Protein AF-A0A4P6MEB3-F1 (afdb_monomer)

Mean predicted aligned error: 4.89 Å

Foldseek 3Di:
DDDDPCVPDCDPVNVVVVLLVVQLVVLVVLLVVVLCVQDNPVLLVVLVVCVVVVNDDPVLVVLVVLSVVQNVQSVVLSVVSSVPSPDPSVDPVSGDDRDPCRNVSSVVD

Solvent-accessible surface area (backbone atoms only — not comparable to full-atom values): 6319 Å² total; per-residue (Å²): 134,84,79,78,66,72,92,71,62,82,46,76,62,60,54,51,53,49,51,51,52,52,49,38,52,50,38,53,52,48,44,50,50,59,46,45,75,52,61,29,71,67,31,51,50,40,49,51,49,34,52,74,74,63,69,53,50,74,68,52,52,53,28,51,51,48,43,53,53,46,53,56,50,41,54,50,45,39,56,54,43,53,75,32,93,83,55,60,74,84,44,72,88,62,50,77,76,82,54,80,60,31,60,64,54,35,76,75,63

Radius of gyration: 20.82 Å; Cα contacts (8 Å, |Δi|>4): 71; chains: 1; bounding box: 38×26×74 Å

pLDDT: mean 94.28, std 9.89, range [41.19, 98.75]

Secondary structure (DSSP, 8-state):
-----GGG---HHHHHHHHHHHHHHHHHHHHHHHHHTTS-HHHHHHHHHHHHHT-S-HHHHHHHHHHHHHHHHHHHHHHHHHH-TT--TTSGGGSPPPPTTHHHHHHT-

Structure (mmCIF, N/CA/C/O backbone):
data_AF-A0A4P6MEB3-F1
#
_entry.id   AF-A0A4P6MEB3-F1
#
loop_
_atom_site.group_PDB
_atom_site.id
_atom_site.type_symbol
_atom_site.label_atom_id
_atom_site.label_alt_id
_atom_site.label_comp_id
_atom_site.label_asym_id
_atom_site.label_entity_id
_atom_site.label_seq_id
_atom_site.pdbx_PDB_ins_code
_atom_site.Cartn_x
_atom_site.Cartn_y
_atom_site.Cartn_z
_atom_site.occupancy
_atom_site.B_iso_or_equiv
_atom_site.auth_seq_id
_atom_site.auth_comp_id
_atom_site.auth_asym_id
_atom_site.auth_atom_id
_atom_site.pdbx_PDB_model_num
ATOM 1 N N . MET A 1 1 ? 20.996 3.041 -53.534 1.00 41.19 1 MET A N 1
ATOM 2 C CA . MET A 1 1 ? 21.671 2.698 -52.266 1.00 41.19 1 MET A CA 1
ATOM 3 C C . MET A 1 1 ? 20.786 3.224 -51.156 1.00 41.19 1 MET A C 1
ATOM 5 O O . MET A 1 1 ? 20.569 4.426 -51.113 1.00 41.19 1 MET A O 1
ATOM 9 N N . SER A 1 2 ? 20.165 2.338 -50.377 1.00 60.28 2 SER A N 1
ATOM 10 C CA . SER A 1 2 ? 19.312 2.751 -49.258 1.00 60.28 2 SER A CA 1
ATOM 11 C 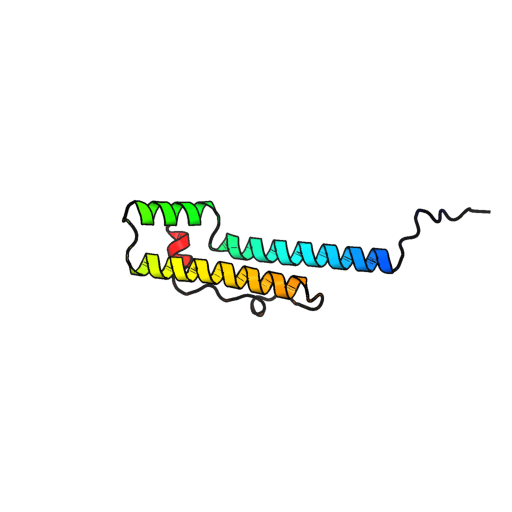C . SER A 1 2 ? 20.225 3.224 -48.130 1.00 60.28 2 SER A C 1
ATOM 13 O O . SER A 1 2 ? 21.015 2.426 -47.631 1.00 60.28 2 SER A O 1
ATOM 15 N N . ASN A 1 3 ? 20.162 4.507 -47.774 1.00 60.47 3 ASN A N 1
ATOM 16 C CA . ASN A 1 3 ? 20.802 5.006 -46.560 1.00 60.47 3 ASN A CA 1
ATOM 17 C C . ASN A 1 3 ? 20.048 4.409 -45.371 1.00 60.47 3 ASN A C 1
ATOM 19 O O . ASN A 1 3 ? 18.851 4.644 -45.223 1.00 60.47 3 ASN A O 1
ATOM 23 N N . ILE A 1 4 ? 20.737 3.599 -44.569 1.00 71.19 4 ILE A N 1
ATOM 24 C CA . ILE A 1 4 ? 20.243 3.207 -43.250 1.00 71.19 4 ILE A CA 1
ATOM 25 C C . ILE A 1 4 ? 20.212 4.480 -42.405 1.00 71.19 4 ILE A C 1
ATOM 27 O O . ILE A 1 4 ? 21.211 5.195 -42.326 1.00 71.19 4 ILE A O 1
ATOM 31 N N . ASP A 1 5 ? 19.057 4.771 -41.818 1.00 68.00 5 ASP A N 1
ATOM 32 C CA . ASP A 1 5 ? 18.892 5.861 -40.867 1.00 68.00 5 ASP A CA 1
ATOM 33 C C . ASP A 1 5 ? 19.422 5.404 -39.501 1.00 68.00 5 ASP A C 1
ATOM 35 O O . ASP A 1 5 ? 18.766 4.661 -38.768 1.00 68.00 5 ASP A O 1
ATOM 39 N N . PHE A 1 6 ? 20.664 5.781 -39.202 1.00 64.94 6 PHE A N 1
ATOM 40 C CA . PHE A 1 6 ? 21.346 5.418 -37.959 1.00 64.94 6 PHE A CA 1
ATOM 41 C C . PHE A 1 6 ? 20.730 6.093 -36.723 1.00 64.94 6 PHE A C 1
ATOM 43 O O . PHE A 1 6 ? 21.010 5.651 -35.612 1.00 64.94 6 PHE A O 1
ATOM 50 N N . ASP A 1 7 ? 19.854 7.088 -36.907 1.00 65.12 7 ASP A N 1
ATOM 51 C CA . ASP A 1 7 ? 19.098 7.735 -35.826 1.00 65.12 7 ASP A CA 1
ATOM 52 C C . ASP A 1 7 ? 17.989 6.815 -35.268 1.00 65.12 7 ASP A C 1
ATOM 54 O O . ASP A 1 7 ? 17.519 6.989 -34.147 1.00 65.12 7 ASP A O 1
ATOM 58 N N . GLN A 1 8 ? 17.606 5.766 -36.013 1.00 67.19 8 GLN A N 1
ATOM 59 C CA . GLN A 1 8 ? 16.627 4.754 -35.583 1.00 67.19 8 GLN A CA 1
ATOM 60 C C . GLN A 1 8 ? 17.261 3.468 -35.030 1.00 67.19 8 GLN A C 1
ATOM 62 O O . GLN A 1 8 ? 16.574 2.461 -34.820 1.00 67.19 8 GLN A O 1
ATOM 67 N N . MET A 1 9 ? 18.575 3.460 -34.799 1.00 76.38 9 MET A N 1
ATOM 68 C CA . MET A 1 9 ? 19.275 2.272 -34.320 1.00 76.38 9 MET A CA 1
ATOM 69 C C . MET A 1 9 ? 19.081 2.092 -32.807 1.00 76.38 9 MET A C 1
ATOM 71 O O . MET A 1 9 ? 19.878 2.569 -32.009 1.00 76.38 9 MET A O 1
ATOM 75 N N . VAL A 1 10 ? 18.040 1.354 -32.405 1.00 81.56 10 VAL A N 1
ATOM 76 C CA . VAL A 1 10 ? 17.857 0.942 -31.002 1.00 81.56 10 VAL A CA 1
ATOM 77 C C . VAL A 1 10 ? 18.976 -0.017 -30.606 1.00 81.56 10 VAL A C 1
ATOM 79 O O . VAL A 1 10 ? 19.055 -1.150 -31.100 1.00 81.56 10 VAL A O 1
ATOM 82 N N . THR A 1 11 ? 19.827 0.422 -29.687 1.00 88.56 11 THR A N 1
ATOM 83 C CA . THR A 1 11 ? 20.961 -0.360 -29.203 1.00 88.56 11 THR A CA 1
ATOM 84 C C . THR A 1 11 ? 20.518 -1.432 -28.203 1.00 88.56 11 THR A C 1
ATOM 86 O O . THR A 1 11 ? 19.395 -1.442 -27.691 1.00 88.56 11 THR A O 1
ATOM 89 N N . ALA A 1 12 ? 21.411 -2.380 -27.907 1.00 88.38 12 ALA A N 1
ATOM 90 C CA . ALA A 1 12 ? 21.182 -3.333 -26.823 1.00 88.38 12 ALA A CA 1
ATOM 91 C C . ALA A 1 12 ? 21.067 -2.629 -25.457 1.00 88.38 12 ALA A C 1
ATOM 93 O O . ALA A 1 12 ? 20.307 -3.090 -24.607 1.00 88.38 12 ALA A O 1
ATOM 94 N N . GLN A 1 13 ? 21.768 -1.503 -25.278 1.00 88.06 13 GLN A N 1
ATOM 95 C CA . GLN A 1 13 ? 21.704 -0.699 -24.061 1.00 88.06 13 GLN A CA 1
ATOM 96 C C . GLN A 1 13 ? 20.334 -0.031 -23.909 1.00 88.06 13 GLN A C 1
ATOM 98 O O . GLN A 1 13 ? 19.714 -0.176 -22.862 1.00 88.06 13 GLN A O 1
ATOM 103 N N . ASP A 1 14 ? 19.800 0.575 -24.975 1.00 91.88 14 ASP A N 1
ATOM 104 C CA . ASP A 1 14 ? 18.475 1.219 -24.938 1.00 91.88 14 ASP A CA 1
ATOM 105 C C . ASP A 1 14 ? 17.370 0.224 -24.549 1.00 91.88 14 ASP A C 1
ATOM 107 O O . ASP A 1 14 ? 16.438 0.547 -23.810 1.00 91.88 14 ASP A O 1
ATOM 111 N N . LYS A 1 15 ? 17.484 -1.025 -25.021 1.00 91.38 15 LYS A N 1
ATOM 112 C CA . LYS A 1 15 ? 16.562 -2.106 -24.642 1.00 91.38 15 LYS A CA 1
ATOM 113 C C . LYS A 1 15 ? 16.697 -2.483 -23.169 1.00 91.38 15 LYS A C 1
ATOM 115 O O . LYS A 1 15 ? 15.678 -2.717 -22.523 1.00 91.38 15 LYS A O 1
ATOM 120 N N . ALA A 1 16 ? 17.922 -2.558 -22.653 1.00 92.12 16 ALA A N 1
ATOM 121 C CA . ALA A 1 16 ? 18.179 -2.878 -21.252 1.00 92.12 16 ALA A CA 1
ATOM 122 C C . ALA A 1 16 ? 17.656 -1.774 -20.318 1.00 92.12 16 ALA A C 1
ATOM 124 O O . ALA A 1 16 ? 16.964 -2.077 -19.347 1.00 92.12 16 ALA A O 1
ATOM 125 N N . ASP A 1 17 ? 17.895 -0.508 -20.659 1.00 93.56 17 ASP A N 1
ATOM 126 C CA . ASP A 1 17 ? 17.431 0.645 -19.882 1.00 93.56 17 ASP A CA 1
ATOM 127 C C . ASP A 1 17 ? 15.903 0.723 -19.865 1.00 93.56 17 ASP A C 1
ATOM 129 O O . ASP A 1 17 ? 15.290 0.919 -18.811 1.00 93.56 17 ASP A O 1
ATOM 133 N N . LYS A 1 18 ? 15.264 0.482 -21.017 1.00 94.69 18 LYS A N 1
ATOM 134 C CA . LYS A 1 18 ? 13.806 0.392 -21.093 1.00 94.69 18 LYS A CA 1
ATOM 135 C C . LYS A 1 18 ? 13.257 -0.762 -20.254 1.00 94.69 18 LYS A C 1
ATOM 137 O O . LYS A 1 18 ? 12.294 -0.558 -19.520 1.00 94.69 18 LYS A O 1
ATOM 142 N N . ALA A 1 19 ? 13.855 -1.950 -20.334 1.00 94.19 19 ALA A N 1
ATOM 143 C CA . ALA A 1 19 ? 13.416 -3.098 -19.543 1.00 94.19 19 ALA A CA 1
ATOM 144 C C . ALA A 1 19 ? 13.537 -2.831 -18.034 1.00 94.19 19 ALA A C 1
ATOM 146 O O . ALA A 1 19 ? 12.627 -3.164 -17.276 1.00 94.19 19 ALA A O 1
ATOM 147 N N . ALA A 1 20 ? 14.616 -2.172 -17.602 1.00 94.69 20 ALA A N 1
ATOM 148 C CA . ALA A 1 20 ? 14.785 -1.753 -16.216 1.00 94.69 20 ALA A CA 1
ATOM 149 C C . ALA A 1 20 ? 13.712 -0.734 -15.797 1.00 94.69 20 ALA A C 1
ATOM 151 O O . ALA A 1 20 ? 13.086 -0.896 -14.752 1.00 94.69 20 ALA A O 1
ATOM 152 N N . ALA A 1 21 ? 13.440 0.284 -16.619 1.00 96.56 21 ALA A N 1
ATOM 153 C CA . ALA A 1 21 ? 12.396 1.268 -16.338 1.00 96.56 21 ALA A CA 1
ATOM 154 C C . ALA A 1 21 ? 10.997 0.629 -16.243 1.00 96.56 21 ALA A C 1
ATOM 156 O O . ALA A 1 21 ? 10.245 0.927 -15.309 1.00 96.56 21 ALA A O 1
ATOM 157 N N . ASP A 1 22 ? 10.674 -0.279 -17.167 1.00 96.62 22 ASP A N 1
ATOM 158 C CA . ASP A 1 22 ? 9.405 -1.008 -17.191 1.00 96.62 22 ASP A CA 1
ATOM 159 C C . ASP A 1 22 ? 9.259 -1.904 -15.942 1.00 96.62 22 ASP A C 1
ATOM 161 O O . ASP A 1 22 ? 8.194 -1.917 -15.321 1.00 96.62 22 ASP A O 1
ATOM 165 N N . HIS A 1 23 ? 10.332 -2.584 -15.510 1.00 96.75 23 HIS A N 1
ATOM 166 C CA . HIS A 1 23 ? 10.360 -3.363 -14.261 1.00 96.75 23 HIS A CA 1
ATOM 167 C C . HIS A 1 23 ? 10.055 -2.491 -13.042 1.00 96.75 23 HIS A C 1
ATOM 169 O O . HIS A 1 23 ? 9.144 -2.784 -12.268 1.00 96.75 23 HIS A O 1
ATOM 175 N N . ILE A 1 24 ? 10.764 -1.368 -12.900 1.00 98.12 24 ILE A N 1
ATOM 176 C CA . ILE A 1 24 ? 10.586 -0.441 -11.774 1.00 98.12 24 ILE A CA 1
ATOM 177 C C . ILE A 1 24 ? 9.141 0.065 -11.713 1.00 98.12 24 ILE A C 1
ATOM 179 O O . ILE A 1 24 ? 8.548 0.126 -10.632 1.00 98.12 24 ILE A O 1
ATOM 183 N N . ALA A 1 25 ? 8.573 0.446 -12.861 1.00 98.25 25 ALA A N 1
ATOM 184 C CA . ALA A 1 25 ? 7.195 0.913 -12.947 1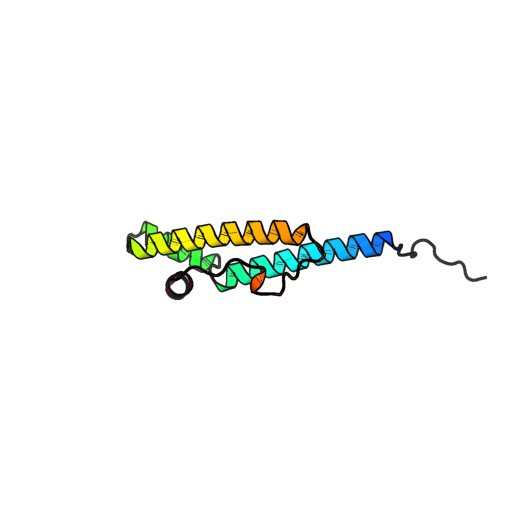.00 98.25 25 ALA A CA 1
ATOM 185 C C . ALA A 1 25 ? 6.200 -0.187 -12.551 1.00 98.25 25 ALA A C 1
ATOM 187 O O . ALA A 1 25 ? 5.277 0.075 -11.777 1.00 98.25 25 ALA A O 1
ATOM 188 N N . ALA A 1 26 ? 6.413 -1.418 -13.021 1.00 98.19 26 ALA A N 1
ATOM 189 C CA . ALA A 1 26 ? 5.523 -2.535 -12.744 1.00 98.19 26 ALA A CA 1
ATOM 190 C C . ALA A 1 26 ? 5.539 -2.957 -11.265 1.00 98.19 26 ALA A C 1
ATOM 192 O O . ALA A 1 26 ? 4.474 -3.131 -10.677 1.00 98.19 26 ALA A O 1
ATOM 193 N N . VAL A 1 27 ? 6.716 -3.034 -10.631 1.00 98.56 27 VAL A N 1
ATOM 194 C CA . VAL A 1 27 ? 6.833 -3.355 -9.196 1.00 98.56 27 VAL A CA 1
ATOM 195 C C . VAL A 1 27 ? 6.140 -2.294 -8.335 1.00 98.56 27 VAL A C 1
ATOM 197 O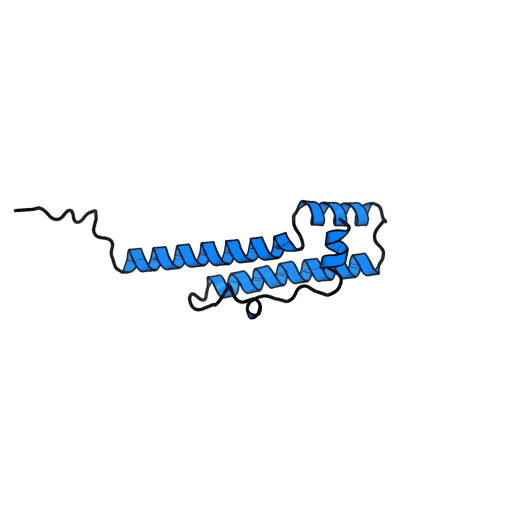 O . VAL A 1 27 ? 5.430 -2.622 -7.385 1.00 98.56 27 VAL A O 1
ATOM 200 N N . LYS A 1 28 ? 6.310 -1.006 -8.668 1.00 98.50 28 LYS A N 1
ATOM 201 C CA . LYS A 1 28 ? 5.658 0.093 -7.935 1.00 98.50 28 LYS A CA 1
ATOM 202 C C . LYS A 1 28 ? 4.138 0.062 -8.077 1.00 98.50 28 LYS A C 1
ATOM 204 O O . LYS A 1 28 ? 3.448 0.305 -7.089 1.00 98.50 28 LYS A O 1
ATOM 209 N N . ALA A 1 29 ? 3.634 -0.226 -9.277 1.00 98.62 29 ALA A N 1
ATOM 210 C CA . ALA A 1 29 ? 2.201 -0.348 -9.534 1.00 98.62 29 ALA A CA 1
ATOM 211 C C . ALA A 1 29 ? 1.584 -1.534 -8.778 1.00 98.62 29 ALA A C 1
ATOM 213 O O . ALA A 1 29 ? 0.506 -1.405 -8.204 1.00 98.62 29 ALA A O 1
ATOM 214 N N . GLU A 1 30 ? 2.286 -2.665 -8.721 1.00 98.56 30 GLU A N 1
ATOM 215 C CA . GLU A 1 30 ? 1.841 -3.827 -7.951 1.00 98.56 30 GLU A CA 1
ATOM 216 C C . GLU A 1 30 ? 1.812 -3.523 -6.446 1.00 98.56 30 GLU A C 1
ATOM 218 O O . GLU A 1 30 ? 0.817 -3.790 -5.773 1.00 98.56 30 GLU A O 1
ATOM 223 N N . CYS A 1 31 ? 2.871 -2.896 -5.921 1.00 98.62 31 CYS A N 1
ATOM 224 C CA . CYS A 1 31 ? 2.943 -2.485 -4.520 1.00 98.62 31 CYS A CA 1
ATOM 225 C C . CYS A 1 31 ? 1.768 -1.578 -4.127 1.00 98.62 31 CYS A C 1
ATOM 227 O O . CYS A 1 31 ? 1.090 -1.837 -3.130 1.00 98.62 31 CYS A O 1
ATOM 229 N N . SER A 1 32 ? 1.501 -0.527 -4.913 1.00 98.50 32 SER A N 1
ATOM 230 C CA . SER A 1 32 ? 0.400 0.395 -4.621 1.00 98.50 32 SER A CA 1
ATOM 231 C C . SER A 1 32 ? -0.959 -0.289 -4.734 1.00 98.50 32 SER A C 1
ATOM 233 O O . SER A 1 32 ? -1.795 -0.091 -3.856 1.00 98.50 32 SER A O 1
ATOM 235 N N . SER A 1 33 ? -1.161 -1.134 -5.751 1.00 98.56 33 SER A N 1
ATOM 236 C CA . SER A 1 33 ? -2.379 -1.934 -5.920 1.00 98.56 33 SER A CA 1
ATOM 237 C C . SER A 1 33 ? -2.662 -2.788 -4.681 1.00 98.56 33 SER A C 1
ATOM 239 O O . SER A 1 33 ? -3.747 -2.711 -4.104 1.00 98.56 33 SER A O 1
ATOM 241 N N . ARG A 1 34 ? -1.656 -3.527 -4.199 1.00 98.44 34 ARG A N 1
ATOM 242 C CA . ARG A 1 34 ? -1.765 -4.388 -3.011 1.00 98.44 34 ARG A CA 1
ATOM 243 C C . ARG A 1 34 ? -2.044 -3.605 -1.735 1.00 98.44 34 ARG A C 1
ATOM 245 O O . ARG A 1 34 ? -2.903 -4.003 -0.955 1.00 98.44 34 ARG A O 1
ATOM 252 N N . ILE A 1 35 ? -1.355 -2.480 -1.526 1.00 98.62 35 ILE A N 1
ATOM 253 C CA . ILE A 1 35 ? -1.616 -1.610 -0.371 1.00 98.62 35 ILE A CA 1
ATOM 254 C C . ILE A 1 35 ? -3.050 -1.079 -0.428 1.00 98.62 35 ILE A C 1
ATOM 256 O O . ILE A 1 35 ? -3.758 -1.135 0.572 1.00 98.62 35 ILE A O 1
ATOM 260 N N . TYR A 1 36 ? -3.504 -0.596 -1.586 1.00 98.44 36 TYR A N 1
ATOM 261 C CA . TYR A 1 36 ? -4.829 0.013 -1.733 1.00 98.44 36 TYR A CA 1
ATOM 262 C C . TYR A 1 36 ? -5.981 -0.989 -1.739 1.00 98.44 36 TYR A C 1
ATOM 264 O O . TYR A 1 36 ? -7.102 -0.600 -1.414 1.00 98.44 36 TYR A O 1
ATOM 272 N N . ALA A 1 37 ? -5.717 -2.263 -2.026 1.00 98.06 37 ALA A N 1
ATOM 273 C CA . ALA A 1 37 ? -6.686 -3.332 -1.818 1.00 98.06 37 ALA A CA 1
ATOM 274 C C . ALA A 1 37 ? -7.073 -3.501 -0.334 1.00 98.06 37 ALA A C 1
ATOM 276 O O . ALA A 1 37 ? -8.142 -4.030 -0.052 1.00 98.06 37 ALA A O 1
ATOM 277 N N . VAL A 1 38 ? -6.230 -3.031 0.597 1.00 98.06 38 VAL A N 1
ATOM 278 C CA . VAL A 1 38 ? -6.437 -3.160 2.049 1.00 98.06 38 VAL A CA 1
ATOM 279 C C . VAL A 1 38 ? -6.647 -1.795 2.715 1.00 98.06 38 VAL A C 1
ATOM 281 O O . VAL A 1 38 ? -7.634 -1.582 3.404 1.00 98.06 38 VAL A O 1
ATOM 284 N N . LEU A 1 39 ? -5.726 -0.849 2.513 1.00 98.06 39 LEU A N 1
ATOM 285 C CA . LEU A 1 39 ? -5.690 0.466 3.162 1.00 98.06 39 LEU A CA 1
ATOM 286 C C . LEU A 1 39 ? -5.555 1.582 2.117 1.00 98.06 39 LEU A C 1
ATOM 288 O O . LEU A 1 39 ? -4.503 2.212 1.967 1.00 98.06 39 LEU A O 1
ATOM 292 N N . ASN A 1 40 ? -6.634 1.838 1.379 1.00 97.94 40 ASN A N 1
ATOM 293 C CA . ASN A 1 40 ? -6.711 2.988 0.475 1.00 97.94 40 ASN A CA 1
ATOM 294 C C . ASN A 1 40 ? -6.809 4.327 1.253 1.00 97.94 40 ASN A C 1
ATOM 296 O O . AS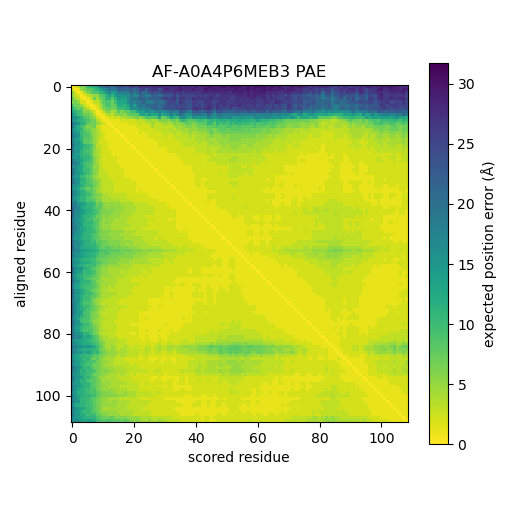N A 1 40 ? -7.100 4.329 2.453 1.00 97.94 40 ASN A O 1
ATOM 300 N N . PRO A 1 41 ? -6.569 5.484 0.600 1.00 97.06 41 PRO A N 1
ATOM 301 C CA . PRO A 1 41 ? -6.564 6.769 1.297 1.00 97.06 41 PRO A CA 1
ATOM 302 C C . PRO A 1 41 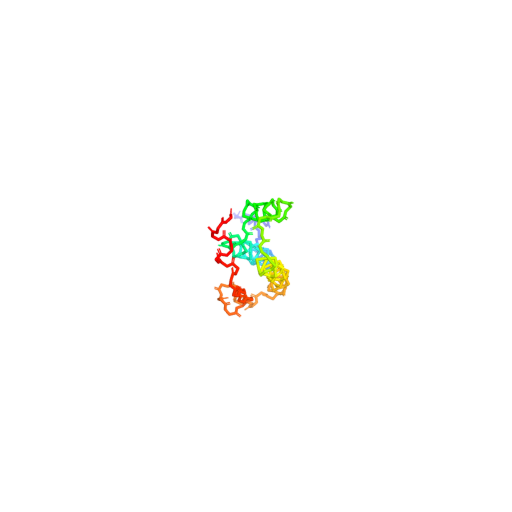? -7.888 7.118 2.009 1.00 97.06 41 PRO A C 1
ATOM 304 O O . PRO A 1 41 ? -7.807 7.500 3.175 1.00 97.06 41 PRO A O 1
ATOM 307 N N . PRO A 1 42 ? -9.084 6.951 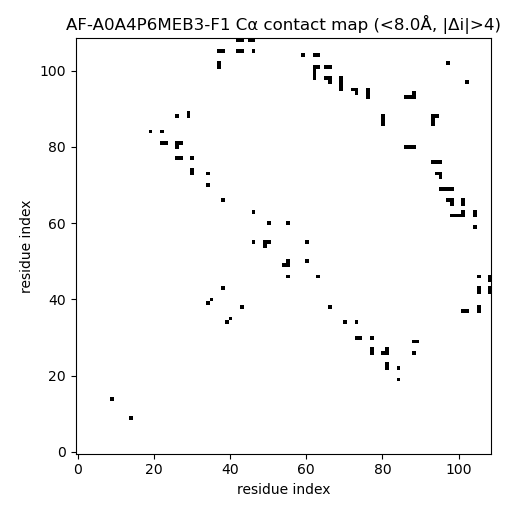1.399 1.00 98.00 42 PRO A N 1
ATOM 308 C CA . PRO A 1 42 ? -10.355 7.127 2.109 1.00 98.00 42 PRO A CA 1
ATOM 309 C C . PRO A 1 42 ? -10.488 6.283 3.382 1.00 98.00 42 PRO A C 1
ATOM 311 O O . PRO A 1 42 ? -10.760 6.843 4.440 1.00 98.00 42 PRO A O 1
ATOM 314 N N . THR A 1 43 ? -10.219 4.976 3.310 1.00 98.31 43 THR A N 1
ATOM 315 C CA . THR A 1 43 ? -10.258 4.065 4.467 1.00 98.31 43 THR A CA 1
ATOM 316 C C . THR A 1 43 ? -9.323 4.548 5.572 1.00 98.31 43 THR A C 1
ATOM 318 O O . THR A 1 43 ? -9.715 4.678 6.730 1.00 98.31 43 THR A O 1
ATOM 321 N N . VAL A 1 44 ? -8.086 4.911 5.223 1.00 98.25 44 VAL A N 1
ATOM 322 C CA . VAL A 1 44 ? -7.106 5.417 6.194 1.00 98.25 44 VAL A CA 1
ATOM 323 C C . VAL A 1 44 ? -7.566 6.734 6.828 1.00 98.25 44 VAL A C 1
ATOM 325 O O . VAL A 1 44 ? -7.363 6.938 8.027 1.00 98.25 44 VAL A O 1
ATOM 328 N N . SER A 1 45 ? -8.189 7.633 6.067 1.00 98.50 45 SER A N 1
ATOM 329 C CA . SER A 1 45 ? -8.774 8.869 6.597 1.00 98.50 45 SER A CA 1
ATOM 330 C C . SER A 1 45 ? -9.972 8.607 7.513 1.00 98.50 45 SER A C 1
ATOM 332 O O . SER A 1 45 ? -10.067 9.243 8.561 1.00 98.50 45 SER A O 1
ATOM 334 N N . ASN A 1 46 ? -10.841 7.656 7.172 1.00 98.69 46 ASN A N 1
ATOM 335 C CA . ASN A 1 46 ? -12.011 7.303 7.974 1.00 98.69 46 ASN A CA 1
ATOM 336 C C . ASN A 1 46 ? -11.612 6.660 9.310 1.00 98.69 46 ASN A C 1
ATOM 338 O O . ASN A 1 46 ? -12.106 7.084 10.354 1.00 98.69 46 ASN A O 1
ATOM 342 N N . ILE A 1 47 ? -10.644 5.734 9.308 1.00 98.56 47 ILE A N 1
ATOM 343 C CA . ILE A 1 47 ? -10.096 5.147 10.544 1.00 98.56 47 ILE A CA 1
ATOM 344 C C . ILE A 1 47 ? -9.467 6.239 11.426 1.00 98.56 47 ILE A C 1
ATOM 346 O O . ILE A 1 47 ? -9.688 6.269 12.635 1.00 98.56 47 ILE A O 1
ATOM 350 N N . GLN A 1 48 ? -8.713 7.178 10.841 1.00 98.38 48 GLN A N 1
ATOM 351 C CA . GLN A 1 48 ? -8.150 8.308 11.594 1.00 98.38 48 GLN A CA 1
ATOM 352 C C . GLN A 1 48 ? -9.234 9.219 12.180 1.00 98.38 48 GLN A C 1
ATOM 354 O O . GLN A 1 48 ? -9.111 9.642 13.328 1.00 98.38 48 GLN A O 1
ATOM 359 N N . GLY A 1 49 ? -10.295 9.507 11.422 1.00 98.56 49 GLY A N 1
ATOM 360 C CA . GLY A 1 49 ? -11.444 10.270 11.909 1.00 98.56 49 GLY A CA 1
ATOM 361 C C . GLY A 1 49 ? -12.106 9.591 13.106 1.00 98.56 49 GLY A C 1
ATOM 362 O O . GLY A 1 49 ? -12.286 10.223 14.144 1.00 98.56 49 GLY A O 1
ATOM 363 N N . ALA A 1 50 ? -12.360 8.286 13.006 1.00 98.44 50 ALA A N 1
ATOM 364 C CA . ALA A 1 50 ? -12.908 7.481 14.094 1.00 98.44 50 ALA A CA 1
ATOM 365 C C . ALA A 1 50 ? -11.994 7.463 15.331 1.00 98.44 50 ALA A C 1
ATOM 367 O O . ALA A 1 50 ? -12.471 7.561 16.462 1.00 98.44 50 ALA A O 1
ATOM 368 N N . ALA A 1 51 ? -10.672 7.404 15.136 1.00 98.00 51 ALA A N 1
ATOM 369 C CA . ALA A 1 51 ? -9.701 7.496 16.224 1.00 98.00 51 ALA A CA 1
ATOM 370 C C . ALA A 1 51 ? -9.789 8.846 16.958 1.00 98.00 51 ALA A C 1
ATOM 372 O O . ALA A 1 51 ? -9.792 8.884 18.187 1.00 98.00 51 ALA A O 1
ATOM 373 N N . ILE A 1 52 ? -9.880 9.950 16.209 1.00 98.25 52 ILE A N 1
ATOM 374 C CA . ILE A 1 52 ? -9.974 11.314 16.755 1.00 98.25 52 ILE A CA 1
ATOM 375 C C . ILE A 1 52 ? -11.297 11.518 17.503 1.00 98.25 52 ILE A C 1
ATOM 377 O O . ILE A 1 52 ? -11.305 12.126 18.572 1.00 98.25 52 ILE A O 1
ATOM 381 N N . SER A 1 53 ? -12.396 10.983 16.971 1.00 98.00 53 SER A N 1
ATOM 382 C CA . SER A 1 53 ? -13.724 11.044 17.595 1.00 98.00 53 SER A CA 1
ATOM 383 C C . SER A 1 53 ? -13.886 10.109 18.800 1.00 98.00 53 SER A C 1
ATOM 385 O O . SER A 1 53 ? -14.901 10.180 19.489 1.00 98.00 53 SER A O 1
ATOM 387 N N . GLY A 1 54 ? -12.904 9.242 19.081 1.00 97.56 54 GLY A N 1
ATOM 388 C CA . GLY A 1 54 ? -12.959 8.280 20.185 1.00 97.56 54 GLY A CA 1
ATOM 389 C C . GLY A 1 54 ? -13.853 7.063 19.919 1.00 97.56 54 GLY A C 1
ATOM 390 O O . GLY A 1 54 ? -14.297 6.417 20.863 1.00 97.56 54 GLY A O 1
ATOM 391 N N . GLU A 1 55 ? -14.130 6.753 18.651 1.00 98.06 55 GLU A N 1
ATOM 392 C CA . GLU A 1 55 ? -14.986 5.634 18.232 1.00 98.06 55 GLU A CA 1
ATOM 393 C C . GLU A 1 55 ? -14.233 4.296 18.178 1.00 98.06 55 GLU A C 1
ATOM 395 O O . GLU A 1 55 ? -14.850 3.235 18.266 1.00 98.06 55 GLU A O 1
ATOM 400 N N . LEU A 1 56 ? -12.902 4.332 18.046 1.00 98.12 56 LEU A N 1
ATOM 401 C CA . LEU A 1 56 ? -12.072 3.129 18.003 1.00 98.12 56 LEU A CA 1
ATOM 402 C C . LEU A 1 56 ? -11.790 2.579 19.399 1.00 98.12 56 LEU A C 1
ATOM 404 O O . LEU A 1 56 ? -11.357 3.299 20.303 1.00 98.12 56 LEU A O 1
ATOM 408 N N . SER A 1 57 ? -11.947 1.265 19.550 1.00 98.06 57 SER A N 1
ATOM 409 C CA . SER A 1 57 ? -11.474 0.567 20.742 1.00 98.06 57 SER A CA 1
ATOM 410 C C . SER A 1 57 ? -9.940 0.519 20.787 1.00 98.06 57 SER A C 1
ATOM 412 O O . SER A 1 57 ? -9.252 0.731 19.785 1.00 98.06 57 SER A O 1
ATOM 414 N N . ALA A 1 58 ? -9.372 0.174 21.947 1.00 97.75 58 ALA A N 1
ATOM 415 C CA . ALA A 1 58 ? -7.928 -0.047 22.063 1.00 97.75 58 ALA A CA 1
ATOM 416 C C . ALA A 1 58 ? -7.430 -1.142 21.096 1.00 97.75 58 ALA A C 1
ATOM 418 O O . ALA A 1 58 ? -6.382 -0.976 20.476 1.00 97.75 58 ALA A O 1
ATOM 419 N N . ALA A 1 59 ? -8.219 -2.207 20.910 1.00 98.06 59 ALA A N 1
ATOM 420 C CA . ALA A 1 59 ? -7.908 -3.287 19.977 1.00 98.06 59 ALA A CA 1
ATOM 421 C C . ALA A 1 59 ? -7.932 -2.820 18.510 1.00 98.06 59 ALA A C 1
ATOM 423 O O . ALA A 1 59 ? -7.065 -3.206 17.725 1.00 98.06 59 ALA A O 1
ATOM 424 N N . ASP A 1 60 ? -8.869 -1.941 18.140 1.00 98.44 60 ASP A N 1
ATOM 425 C CA . ASP A 1 60 ? -8.903 -1.353 16.795 1.00 98.44 60 ASP A CA 1
ATOM 426 C C . ASP A 1 60 ? -7.687 -0.454 16.553 1.00 98.44 60 ASP A C 1
ATOM 428 O O . ASP A 1 60 ? -7.092 -0.484 15.477 1.00 98.44 60 ASP A O 1
ATOM 432 N N . MET A 1 61 ? -7.270 0.309 17.567 1.00 98.56 61 MET A N 1
ATOM 433 C CA . MET A 1 61 ? -6.064 1.135 17.492 1.00 98.56 61 MET A CA 1
ATOM 434 C C . MET A 1 61 ? -4.797 0.289 17.316 1.00 98.56 61 MET A C 1
ATOM 436 O O . MET A 1 61 ? -3.931 0.653 16.520 1.00 98.56 61 MET A O 1
ATOM 440 N N . ASP A 1 62 ? -4.681 -0.839 18.019 1.00 98.62 62 ASP A N 1
ATOM 441 C CA . ASP A 1 62 ? -3.566 -1.779 17.843 1.00 98.62 62 ASP A CA 1
ATOM 442 C C . ASP A 1 62 ? -3.577 -2.421 16.451 1.00 98.62 62 ASP A C 1
ATOM 444 O O . ASP A 1 62 ? -2.541 -2.474 15.783 1.00 98.62 62 ASP A O 1
ATOM 448 N N . THR A 1 63 ? -4.760 -2.799 15.966 1.00 98.69 63 THR A N 1
ATOM 449 C CA . THR A 1 63 ? -4.957 -3.319 14.605 1.00 98.69 63 THR A CA 1
ATOM 450 C C . THR A 1 63 ? -4.543 -2.286 13.555 1.00 98.69 63 THR A C 1
ATOM 452 O O . THR A 1 63 ? -3.808 -2.599 12.618 1.00 98.69 63 THR A O 1
ATOM 455 N N . PHE A 1 64 ? -4.930 -1.019 13.728 1.00 98.50 64 PHE A N 1
ATOM 456 C CA . PHE A 1 64 ? -4.545 0.046 12.805 1.00 98.50 64 PHE A CA 1
ATOM 457 C C . PHE A 1 64 ? -3.033 0.308 12.810 1.00 98.50 64 PHE A C 1
ATOM 459 O O . PHE A 1 64 ? -2.434 0.506 11.749 1.00 98.50 64 PHE A O 1
ATOM 466 N N . ARG A 1 65 ? -2.382 0.256 13.981 1.00 98.62 65 ARG A N 1
ATOM 467 C CA . ARG A 1 65 ? -0.913 0.345 14.087 1.00 98.62 65 ARG A CA 1
ATOM 468 C C . ARG A 1 65 ? -0.229 -0.803 13.349 1.00 98.62 65 ARG A C 1
ATOM 470 O O . ARG A 1 65 ? 0.730 -0.552 12.620 1.00 98.62 65 ARG A O 1
ATOM 477 N N . ALA A 1 66 ? -0.733 -2.030 13.493 1.00 98.62 66 ALA A N 1
ATOM 478 C CA . ALA A 1 66 ? -0.225 -3.187 12.759 1.00 98.62 66 ALA A CA 1
ATOM 479 C C . ALA A 1 66 ? -0.381 -3.002 11.240 1.00 98.62 66 ALA A C 1
ATOM 481 O O . ALA A 1 66 ? 0.575 -3.217 10.496 1.00 98.62 66 ALA A O 1
ATOM 482 N N . GLY A 1 67 ? -1.536 -2.506 10.781 1.00 98.56 67 GLY A N 1
ATOM 483 C CA . GLY A 1 67 ? -1.765 -2.164 9.374 1.00 98.56 67 GLY A CA 1
ATOM 484 C C . GLY A 1 67 ? -0.797 -1.098 8.847 1.00 98.56 67 GLY A C 1
ATOM 485 O O . GLY A 1 67 ? -0.235 -1.248 7.764 1.00 98.56 67 GLY A O 1
ATOM 486 N N . ARG A 1 68 ? -0.520 -0.044 9.627 1.00 98.31 68 ARG A N 1
ATOM 487 C CA . ARG A 1 68 ? 0.482 0.981 9.275 1.00 98.31 68 ARG A CA 1
ATOM 488 C C . ARG A 1 68 ? 1.895 0.404 9.173 1.00 98.31 68 ARG A C 1
ATOM 490 O O . ARG A 1 68 ? 2.592 0.714 8.210 1.00 98.31 68 ARG A O 1
ATOM 497 N N . LEU A 1 69 ? 2.292 -0.453 10.114 1.00 98.62 69 LEU A N 1
ATOM 498 C CA . LEU A 1 69 ? 3.583 -1.142 10.067 1.00 98.62 69 LEU A CA 1
ATOM 499 C C . LEU A 1 69 ? 3.692 -2.049 8.832 1.00 98.62 69 LEU A C 1
ATOM 501 O O . LEU A 1 69 ? 4.733 -2.076 8.179 1.00 98.62 69 LEU A O 1
ATOM 505 N N . TRP A 1 70 ? 2.617 -2.753 8.481 1.00 98.75 70 TRP A N 1
ATOM 506 C CA . TRP A 1 70 ? 2.558 -3.563 7.267 1.00 98.75 70 TRP A CA 1
ATOM 507 C C . TRP A 1 70 ? 2.739 -2.722 5.996 1.00 98.75 70 TRP A C 1
ATOM 509 O O . TRP A 1 70 ? 3.515 -3.112 5.127 1.00 98.75 70 TRP A O 1
ATOM 519 N N . VAL A 1 71 ? 2.125 -1.535 5.897 1.00 98.62 71 VAL A N 1
ATOM 520 C CA . VAL A 1 71 ? 2.364 -0.620 4.761 1.00 98.62 71 VAL A CA 1
ATOM 521 C C . VAL A 1 71 ? 3.846 -0.251 4.651 1.00 98.62 71 VAL A C 1
ATOM 523 O O . VAL A 1 71 ? 4.410 -0.285 3.558 1.00 98.62 71 VAL A O 1
ATOM 526 N N . ASP A 1 72 ? 4.511 0.047 5.767 1.00 98.62 72 ASP A N 1
ATOM 527 C CA . ASP A 1 72 ? 5.943 0.359 5.752 1.00 98.62 72 ASP A CA 1
ATOM 528 C C . ASP A 1 72 ? 6.781 -0.849 5.288 1.00 98.62 72 ASP A C 1
ATOM 530 O O . ASP A 1 72 ? 7.705 -0.690 4.484 1.00 98.62 72 ASP A O 1
ATOM 534 N N . GLN A 1 73 ? 6.422 -2.066 5.715 1.00 98.69 73 GLN A N 1
ATOM 535 C CA . GLN A 1 73 ? 7.048 -3.313 5.257 1.00 98.69 73 GLN A CA 1
ATOM 536 C C . GLN A 1 73 ? 6.813 -3.573 3.760 1.00 98.69 73 GLN A C 1
ATOM 538 O O . GLN A 1 73 ? 7.754 -3.939 3.055 1.00 98.69 73 GLN A O 1
ATOM 543 N N . MET A 1 74 ? 5.604 -3.327 3.246 1.00 98.69 74 MET A N 1
ATOM 544 C CA . MET A 1 74 ? 5.281 -3.413 1.815 1.00 98.69 74 MET A CA 1
ATOM 545 C C . MET A 1 74 ? 6.163 -2.466 0.995 1.00 98.69 74 MET A C 1
ATOM 547 O O . MET A 1 74 ? 6.729 -2.852 -0.029 1.00 98.69 74 MET A O 1
ATOM 551 N N . LEU A 1 75 ? 6.349 -1.232 1.472 1.00 98.56 75 LEU A N 1
ATOM 552 C CA . LEU A 1 75 ? 7.212 -0.249 0.817 1.00 98.56 75 LEU A CA 1
ATOM 553 C C . LEU A 1 75 ? 8.694 -0.652 0.864 1.00 98.56 75 LEU A C 1
ATOM 555 O O . LEU A 1 75 ? 9.425 -0.377 -0.090 1.00 98.56 75 LEU A O 1
ATOM 559 N N . VAL A 1 76 ? 9.153 -1.300 1.941 1.00 98.56 76 VAL A N 1
ATOM 560 C CA . VAL A 1 76 ? 10.500 -1.893 2.007 1.00 98.56 76 VAL A CA 1
ATOM 561 C C . VAL A 1 76 ? 10.647 -3.007 0.969 1.00 98.56 76 VAL A C 1
ATOM 563 O O . VAL A 1 76 ? 11.575 -2.945 0.166 1.00 98.56 76 VAL A O 1
ATOM 566 N N . ALA A 1 77 ? 9.718 -3.967 0.929 1.00 98.38 77 ALA A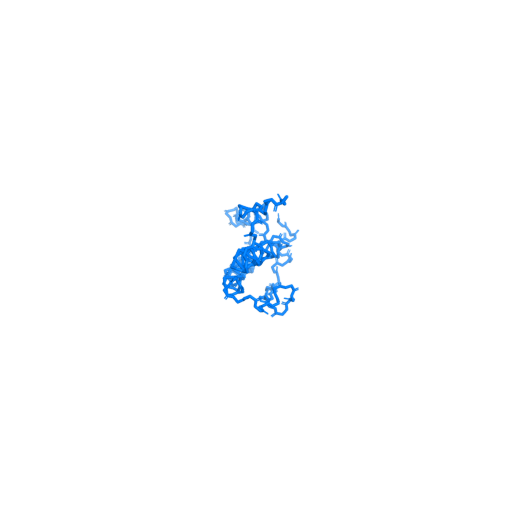 N 1
ATOM 567 C CA . ALA A 1 77 ? 9.739 -5.076 -0.028 1.00 98.38 77 ALA A CA 1
ATOM 568 C C . ALA A 1 77 ? 9.736 -4.575 -1.482 1.00 98.38 77 ALA A C 1
ATOM 570 O O . ALA A 1 77 ? 10.550 -5.006 -2.297 1.00 98.38 77 ALA A O 1
ATOM 571 N N . CYS A 1 78 ? 8.902 -3.576 -1.783 1.00 98.44 78 CYS A N 1
ATOM 572 C CA . CYS A 1 78 ? 8.869 -2.915 -3.084 1.00 98.44 78 CYS A CA 1
ATOM 573 C C . CYS A 1 78 ? 10.225 -2.322 -3.477 1.00 98.44 78 CYS A C 1
ATOM 575 O O . CYS A 1 78 ? 10.652 -2.495 -4.617 1.00 98.44 78 CYS A O 1
ATOM 577 N N . ARG A 1 79 ? 10.909 -1.618 -2.562 1.00 98.44 79 ARG A N 1
ATOM 578 C CA . ARG A 1 79 ? 12.235 -1.043 -2.842 1.00 98.44 79 ARG A CA 1
ATOM 579 C C . ARG A 1 79 ? 13.272 -2.127 -3.113 1.00 98.44 79 ARG A C 1
ATOM 581 O O . ARG A 1 79 ? 14.082 -1.950 -4.014 1.00 98.44 79 ARG A O 1
ATOM 588 N N . THR A 1 80 ? 13.223 -3.236 -2.379 1.00 97.94 80 THR A N 1
ATOM 589 C CA . THR A 1 80 ? 14.106 -4.386 -2.610 1.00 97.94 80 THR A CA 1
ATOM 590 C C . THR A 1 80 ? 13.881 -4.988 -3.997 1.00 97.94 80 THR A C 1
ATOM 592 O O . THR A 1 80 ? 14.833 -5.136 -4.753 1.00 97.94 80 THR A O 1
ATOM 595 N N . MET A 1 81 ? 12.628 -5.254 -4.376 1.00 98.06 81 MET A N 1
ATOM 596 C CA . MET A 1 81 ? 12.289 -5.851 -5.677 1.00 98.06 81 MET A CA 1
ATOM 597 C C . MET A 1 81 ? 12.567 -4.924 -6.864 1.00 98.06 81 MET A C 1
ATOM 599 O O . MET A 1 81 ? 12.987 -5.370 -7.926 1.00 98.06 81 MET A O 1
ATOM 603 N N . VAL A 1 82 ? 12.411 -3.611 -6.686 1.00 97.81 82 VAL A N 1
ATOM 604 C CA . VAL A 1 82 ? 12.817 -2.605 -7.684 1.00 97.81 82 VAL A CA 1
ATOM 605 C C . VAL A 1 82 ? 14.308 -2.711 -8.032 1.00 97.81 82 VAL A C 1
ATOM 607 O O . VAL A 1 82 ? 14.678 -2.460 -9.176 1.00 97.81 82 VAL A O 1
ATOM 610 N N . LEU A 1 83 ? 15.154 -3.079 -7.064 1.00 96.06 83 LEU A N 1
ATOM 611 C CA . LEU A 1 83 ? 16.601 -3.240 -7.248 1.00 96.06 83 LEU A CA 1
ATOM 612 C C . LEU A 1 83 ? 16.997 -4.631 -7.763 1.00 96.06 83 LEU A C 1
ATOM 614 O O . LEU A 1 83 ? 18.146 -4.815 -8.160 1.00 96.06 83 LEU A O 1
ATOM 618 N N . ASP A 1 84 ? 16.068 -5.588 -7.771 1.00 94.56 84 ASP A N 1
ATOM 619 C CA . ASP A 1 84 ? 16.277 -6.956 -8.238 1.00 94.56 84 ASP A CA 1
ATOM 620 C C . ASP A 1 84 ? 15.388 -7.259 -9.460 1.00 94.56 84 ASP A C 1
ATOM 622 O O . ASP A 1 84 ? 14.217 -7.622 -9.305 1.00 94.56 84 ASP A O 1
ATOM 626 N N . PRO A 1 85 ? 15.927 -7.158 -10.690 1.00 90.56 85 PRO A N 1
ATOM 627 C CA . PRO A 1 85 ? 15.197 -7.472 -11.920 1.00 90.56 85 PRO A CA 1
ATOM 6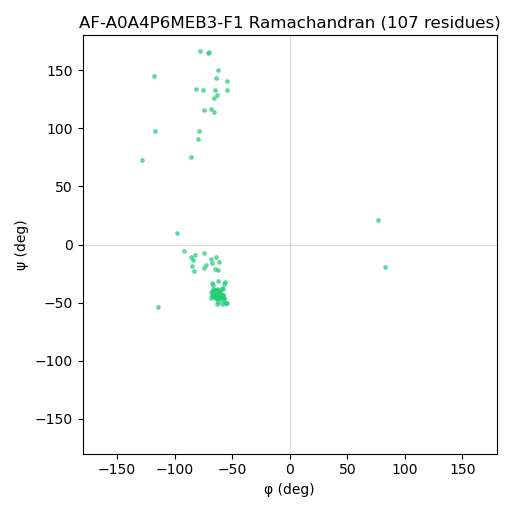28 C C . PRO A 1 85 ? 14.721 -8.928 -12.027 1.00 90.56 85 PRO A C 1
ATOM 630 O O . PRO A 1 85 ? 13.900 -9.233 -12.888 1.00 90.56 85 PRO A O 1
ATOM 633 N N . SER A 1 86 ? 15.251 -9.833 -11.196 1.00 92.44 86 SER A N 1
ATOM 634 C CA . SER A 1 86 ? 14.852 -11.243 -11.159 1.00 92.44 86 SER A CA 1
ATOM 635 C C . SER A 1 86 ? 13.739 -11.540 -10.152 1.00 92.44 86 SER A C 1
ATOM 637 O O . SER A 1 86 ? 13.222 -12.657 -10.125 1.00 92.44 86 SER A O 1
ATOM 639 N N . SER A 1 87 ? 13.345 -10.547 -9.350 1.00 93.31 87 SER A N 1
ATOM 640 C CA . SER A 1 87 ? 12.295 -10.707 -8.351 1.00 93.31 87 SER A CA 1
ATOM 641 C C . SER A 1 87 ? 10.928 -10.989 -8.983 1.00 93.31 87 SER A C 1
ATOM 643 O O . SER A 1 87 ? 10.469 -10.294 -9.894 1.00 93.31 87 SER A O 1
ATOM 645 N N . ASP A 1 88 ? 10.233 -11.998 -8.455 1.00 95.88 88 ASP A N 1
ATOM 646 C CA . ASP A 1 88 ? 8.861 -12.306 -8.851 1.00 95.88 88 ASP A CA 1
ATOM 647 C C . ASP A 1 88 ? 7.868 -11.473 -8.036 1.00 95.88 88 ASP A C 1
ATOM 649 O O . ASP A 1 88 ? 7.206 -11.953 -7.115 1.00 95.88 88 ASP A O 1
ATOM 653 N N . TYR A 1 89 ? 7.760 -10.191 -8.374 1.00 96.81 89 TYR A N 1
ATOM 654 C CA . TYR A 1 89 ? 6.841 -9.268 -7.706 1.00 96.81 89 TYR A CA 1
ATOM 655 C C . TYR A 1 89 ? 5.355 -9.629 -7.890 1.00 96.81 89 TYR A C 1
ATOM 657 O O . TYR A 1 89 ? 4.508 -9.042 -7.221 1.00 96.81 89 TYR A O 1
ATOM 665 N N . ARG A 1 90 ? 5.009 -10.574 -8.777 1.00 96.19 90 ARG A N 1
ATOM 666 C CA . ARG A 1 90 ? 3.623 -11.041 -8.969 1.00 96.19 90 ARG A CA 1
ATOM 667 C C . ARG A 1 90 ? 3.234 -12.143 -7.988 1.00 96.19 90 ARG A C 1
ATOM 669 O O . ARG A 1 90 ? 2.047 -12.406 -7.814 1.00 96.19 90 ARG A O 1
ATOM 676 N N . SER A 1 91 ? 4.213 -12.795 -7.370 1.00 96.50 91 SER A 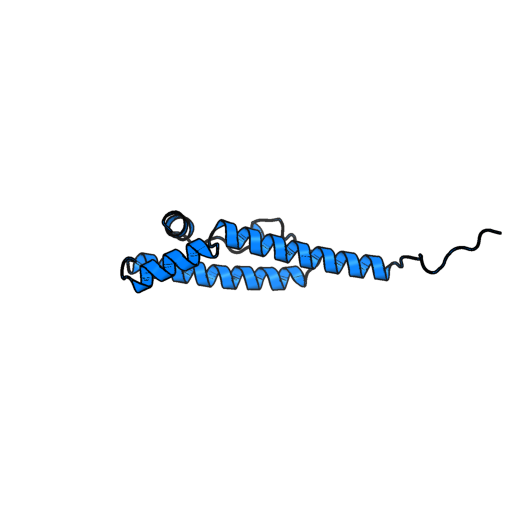N 1
ATOM 677 C CA . SER A 1 91 ? 3.972 -13.824 -6.369 1.00 96.50 91 SER A CA 1
ATOM 678 C C . SER A 1 91 ? 3.548 -13.208 -5.040 1.00 96.50 91 SER A C 1
ATOM 680 O O . SER A 1 91 ? 4.214 -12.317 -4.517 1.00 96.50 91 SER A O 1
ATOM 682 N N . GLU A 1 92 ? 2.485 -13.747 -4.439 1.00 94.88 92 GLU A N 1
ATOM 683 C CA . GLU A 1 92 ? 2.066 -13.402 -3.072 1.00 94.88 92 GLU A CA 1
ATOM 684 C C . GLU A 1 92 ? 3.188 -13.619 -2.048 1.00 94.88 92 GLU A C 1
ATOM 686 O O . GLU A 1 92 ? 3.305 -12.865 -1.088 1.00 94.88 92 GLU A O 1
ATOM 691 N N . ALA A 1 93 ? 4.055 -14.612 -2.276 1.00 96.19 93 ALA A N 1
ATOM 692 C CA . ALA A 1 93 ? 5.160 -14.929 -1.373 1.00 96.19 93 ALA A CA 1
ATOM 693 C C . ALA A 1 93 ? 6.240 -13.832 -1.321 1.00 96.19 93 ALA A C 1
ATOM 695 O O . ALA A 1 93 ? 7.060 -13.824 -0.404 1.00 96.19 93 ALA A O 1
ATOM 696 N N . SER A 1 94 ? 6.243 -12.912 -2.288 1.00 96.56 94 SER A N 1
ATOM 697 C CA . SER A 1 94 ? 7.181 -11.788 -2.355 1.00 96.56 94 SER A CA 1
ATOM 698 C C . SER A 1 94 ? 6.763 -10.606 -1.476 1.00 96.56 94 SER A C 1
ATOM 700 O O . SER A 1 94 ? 7.537 -9.660 -1.304 1.00 96.56 94 SER A O 1
ATOM 702 N N . TRP A 1 95 ? 5.552 -10.644 -0.913 1.00 98.12 95 TRP A N 1
ATOM 703 C CA . TRP A 1 95 ? 4.970 -9.546 -0.153 1.00 98.12 95 TRP A CA 1
ATOM 704 C C . TRP A 1 95 ? 4.697 -9.947 1.301 1.00 98.12 95 TRP A C 1
ATOM 706 O O . TRP A 1 95 ? 4.323 -11.087 1.579 1.00 98.12 95 TRP A O 1
ATOM 716 N N . PRO A 1 96 ? 4.852 -9.014 2.255 1.00 98.25 96 PRO A N 1
ATOM 717 C CA . PRO A 1 96 ? 4.377 -9.206 3.618 1.00 98.25 96 PRO A CA 1
ATOM 718 C C . PRO A 1 96 ? 2.885 -9.562 3.656 1.00 98.25 96 PRO A C 1
ATOM 720 O O . PRO A 1 96 ? 2.060 -8.884 3.039 1.00 98.25 96 PRO A O 1
ATOM 723 N N . ALA A 1 97 ? 2.532 -10.587 4.431 1.00 98.00 97 ALA A N 1
ATOM 724 C CA . ALA A 1 97 ? 1.139 -10.942 4.668 1.00 98.00 97 ALA A CA 1
ATOM 725 C C . ALA A 1 97 ? 0.404 -9.816 5.412 1.00 98.00 97 ALA A C 1
ATOM 727 O O . ALA A 1 97 ? 0.971 -9.168 6.296 1.00 98.00 97 ALA A O 1
ATOM 728 N N . VAL A 1 98 ? -0.867 -9.604 5.065 1.00 98.38 98 VAL A N 1
ATOM 729 C CA . VAL A 1 98 ? -1.730 -8.645 5.765 1.00 98.38 98 VAL A CA 1
ATOM 730 C C . VAL A 1 98 ? -1.913 -9.112 7.216 1.00 98.38 98 VAL A C 1
ATOM 732 O O . VAL A 1 98 ? -2.266 -10.276 7.421 1.00 98.38 98 VAL A O 1
ATOM 735 N N . PRO A 1 99 ? -1.684 -8.251 8.225 1.00 98.62 99 PRO A N 1
ATOM 736 C CA . PRO A 1 99 ? -1.896 -8.624 9.616 1.00 98.62 99 PRO A CA 1
ATOM 737 C C . PRO A 1 99 ? -3.362 -8.963 9.905 1.00 98.62 99 PRO A C 1
ATOM 739 O O . PRO A 1 99 ? -4.279 -8.404 9.299 1.00 98.62 99 PRO A O 1
ATOM 742 N N . GLU A 1 100 ? -3.573 -9.858 10.867 1.00 98.06 100 GLU A N 1
ATOM 743 C CA . GLU A 1 100 ? -4.905 -10.235 11.342 1.00 98.06 100 GLU A CA 1
ATOM 744 C C . GLU A 1 100 ? -5.710 -9.001 11.783 1.00 98.06 100 GLU A C 1
ATOM 746 O O . GLU A 1 100 ? -5.162 -8.064 12.368 1.00 98.06 100 GLU A O 1
ATOM 751 N N . GLY A 1 101 ? -7.009 -8.975 11.476 1.00 97.94 101 GLY A N 1
ATOM 752 C CA . GLY A 1 101 ? -7.906 -7.883 11.859 1.00 97.94 101 GLY A CA 1
ATOM 753 C C . GLY A 1 101 ? -7.867 -6.666 10.931 1.00 97.94 101 GLY A C 1
ATOM 754 O O . GLY A 1 101 ? -8.798 -5.860 10.945 1.00 97.94 101 GLY A O 1
ATOM 755 N N . VAL A 1 102 ? -6.812 -6.484 10.125 1.00 98.62 102 VAL A N 1
ATOM 756 C CA . VAL A 1 102 ? -6.649 -5.265 9.310 1.00 98.62 102 VAL A CA 1
ATOM 757 C C . VAL A 1 102 ? -7.697 -5.190 8.203 1.00 98.62 102 VAL A C 1
ATOM 759 O O . VAL A 1 102 ? -8.257 -4.118 7.982 1.00 98.62 102 VAL A O 1
ATOM 762 N N . ASN A 1 103 ? -8.002 -6.311 7.544 1.00 98.44 103 ASN A N 1
ATOM 763 C CA . ASN A 1 103 ? -9.052 -6.359 6.524 1.00 98.44 103 ASN A CA 1
ATOM 764 C C . ASN A 1 103 ? -10.435 -6.102 7.135 1.00 98.44 103 ASN A C 1
ATOM 766 O O . ASN A 1 103 ? -11.232 -5.367 6.556 1.00 98.44 103 ASN A O 1
ATOM 770 N N . GLU A 1 104 ? -10.721 -6.660 8.313 1.00 98.44 104 GLU A N 1
ATOM 771 C CA . GLU A 1 104 ? -11.984 -6.437 9.016 1.00 98.44 104 GLU A CA 1
ATOM 772 C C . GLU A 1 104 ? -12.125 -4.983 9.476 1.00 98.44 104 GLU A C 1
ATOM 774 O O . GLU A 1 104 ? -13.197 -4.392 9.348 1.00 98.44 104 GLU A O 1
ATOM 779 N N . LEU A 1 105 ? -11.047 -4.381 9.989 1.00 98.44 105 LEU A N 1
ATOM 780 C CA . LEU A 1 105 ? -11.035 -2.972 10.360 1.00 98.44 105 LEU A CA 1
ATOM 781 C C . LEU A 1 105 ? -11.249 -2.082 9.132 1.00 98.44 105 LEU A C 1
ATOM 783 O O . LEU A 1 105 ? -12.103 -1.203 9.183 1.00 98.44 105 LEU A O 1
ATOM 787 N N . ALA A 1 106 ? -10.533 -2.338 8.036 1.00 98.25 106 ALA A N 1
ATOM 788 C CA . ALA A 1 106 ? -10.679 -1.602 6.785 1.00 98.25 106 ALA A CA 1
ATOM 789 C C . ALA A 1 106 ? -12.086 -1.733 6.187 1.00 98.25 106 ALA A C 1
ATOM 791 O O . ALA A 1 106 ? -12.653 -0.752 5.736 1.00 98.25 106 ALA A O 1
ATOM 792 N N . ALA A 1 107 ? -12.707 -2.912 6.233 1.00 98.06 107 ALA A N 1
ATOM 793 C CA . ALA A 1 107 ? -14.062 -3.097 5.713 1.00 98.06 107 ALA A CA 1
ATOM 794 C C . ALA A 1 107 ? -15.132 -2.294 6.482 1.00 98.06 107 ALA A C 1
ATOM 796 O O . ALA A 1 107 ? -16.214 -2.050 5.946 1.00 98.06 107 ALA A O 1
ATOM 797 N N . ARG A 1 108 ? -14.851 -1.889 7.729 1.00 97.38 108 ARG A N 1
ATOM 798 C CA . ARG A 1 108 ? -15.747 -1.043 8.535 1.00 97.38 108 ARG A CA 1
ATOM 799 C C . ARG A 1 108 ? -15.591 0.461 8.259 1.00 97.38 108 ARG A C 1
ATOM 801 O O . ARG A 1 108 ? -16.467 1.204 8.698 1.00 97.38 108 ARG A O 1
ATOM 808 N N . TYR A 1 109 ? -14.527 0.898 7.569 1.00 96.00 109 TYR A N 1
ATOM 809 C CA . TYR A 1 109 ? -14.148 2.313 7.408 1.00 96.00 109 TYR A CA 1
ATOM 810 C C . TYR A 1 109 ? -13.735 2.686 5.978 1.00 96.00 109 TYR A C 1
ATOM 812 O O . TYR A 1 109 ? -14.247 3.719 5.497 1.00 96.00 109 TYR A O 1
#

Sequence (109 aa):
MSNIDFDQMVTAQDKADKAAADHIAAVKAECSSRIYAVLNPPTVSNIQGAAISGELSAADMDTFRAGRLWVDQMLVACRTMVLDPSSDYRSEASWPAVPEGVNELAARY